Protein AF-A0A9P1DP43-F1 (afdb_monomer_lite)

Organism: NCBI:txid2562237

Structure (mmCIF, N/CA/C/O backbone):
data_AF-A0A9P1DP43-F1
#
_entry.id   AF-A0A9P1DP43-F1
#
loop_
_atom_site.group_PDB
_atom_site.id
_atom_site.type_symbol
_atom_site.label_atom_id
_atom_site.label_alt_id
_atom_site.label_comp_id
_atom_site.label_asym_id
_atom_site.label_entity_id
_atom_site.label_seq_id
_atom_site.pdbx_PDB_ins_code
_atom_site.Cartn_x
_atom_site.Cartn_y
_atom_site.Cartn_z
_atom_site.occupancy
_atom_site.B_iso_or_equiv
_atom_site.auth_seq_id
_atom_site.auth_comp_id
_atom_site.auth_asym_id
_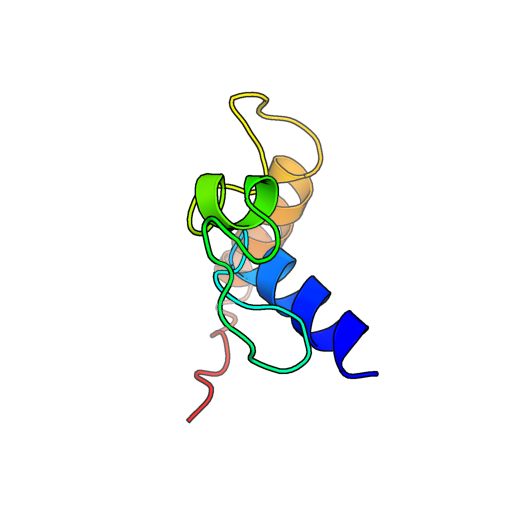atom_site.auth_atom_id
_atom_site.pdbx_PDB_model_num
ATOM 1 N N . MET A 1 1 ? 17.337 4.568 5.277 1.00 61.53 1 MET A N 1
ATOM 2 C CA . MET A 1 1 ? 17.148 3.720 4.075 1.00 61.53 1 MET A CA 1
ATOM 3 C C . MET A 1 1 ? 15.975 2.741 4.207 1.00 61.53 1 MET A C 1
ATOM 5 O O . MET A 1 1 ? 15.157 2.709 3.302 1.00 61.53 1 MET A O 1
ATOM 9 N N . GLN A 1 2 ? 15.820 2.010 5.322 1.00 60.47 2 GLN A N 1
ATOM 10 C CA . GLN A 1 2 ? 14.714 1.044 5.527 1.00 60.47 2 GLN A CA 1
ATOM 11 C C . GLN A 1 2 ? 13.297 1.645 5.409 1.00 60.47 2 GLN A C 1
ATOM 13 O O . GLN A 1 2 ? 12.440 1.066 4.754 1.00 60.47 2 GLN A O 1
ATOM 18 N N . VAL A 1 3 ? 13.070 2.851 5.944 1.00 63.28 3 VAL A N 1
ATOM 19 C CA . VAL A 1 3 ? 11.777 3.566 5.835 1.00 63.28 3 VAL A CA 1
ATOM 20 C C . VAL A 1 3 ? 11.397 3.893 4.384 1.00 63.28 3 VAL A C 1
ATOM 22 O O . VAL A 1 3 ? 10.221 3.852 4.024 1.00 63.28 3 VAL A O 1
ATOM 25 N N . LEU A 1 4 ? 12.391 4.173 3.533 1.00 60.94 4 LEU A N 1
ATOM 26 C CA . LEU A 1 4 ? 12.165 4.437 2.111 1.00 60.94 4 LEU A CA 1
ATOM 27 C C . LEU A 1 4 ? 11.790 3.146 1.383 1.00 60.94 4 LEU A C 1
ATOM 29 O O . LEU A 1 4 ? 10.795 3.136 0.672 1.00 60.94 4 LEU A O 1
ATOM 33 N N . ALA A 1 5 ? 12.516 2.048 1.617 1.00 62.19 5 ALA A N 1
ATOM 34 C CA . ALA A 1 5 ? 12.204 0.745 1.023 1.00 62.19 5 ALA A CA 1
ATOM 35 C C . ALA A 1 5 ? 10.792 0.259 1.394 1.00 62.19 5 ALA A C 1
ATOM 37 O O . ALA A 1 5 ? 10.040 -0.177 0.530 1.00 62.19 5 ALA A O 1
ATOM 38 N N . TRP A 1 6 ? 10.401 0.422 2.659 1.00 65.81 6 TRP A N 1
ATOM 39 C CA . TRP A 1 6 ? 9.051 0.119 3.134 1.00 65.81 6 TRP A CA 1
ATOM 40 C C . TRP A 1 6 ? 7.973 0.962 2.434 1.00 65.81 6 TRP A C 1
ATOM 42 O O . TRP A 1 6 ? 6.936 0.441 2.027 1.00 65.81 6 TRP A O 1
ATOM 52 N N . SER A 1 7 ? 8.238 2.257 2.240 1.00 64.25 7 SER A N 1
ATOM 53 C CA . SER A 1 7 ? 7.322 3.160 1.531 1.00 64.25 7 SER A CA 1
ATOM 54 C C . SER A 1 7 ? 7.199 2.795 0.050 1.00 64.25 7 SER A C 1
ATOM 56 O O . SER A 1 7 ? 6.098 2.798 -0.493 1.00 64.25 7 SER A O 1
ATOM 58 N N . PHE A 1 8 ? 8.309 2.432 -0.599 1.00 64.00 8 PHE A N 1
ATOM 59 C CA . PHE A 1 8 ? 8.307 1.980 -1.990 1.00 64.00 8 PHE A CA 1
ATOM 60 C C . PHE A 1 8 ? 7.594 0.642 -2.167 1.00 64.00 8 PHE A C 1
ATOM 62 O O . PHE A 1 8 ? 6.890 0.474 -3.156 1.00 64.00 8 PHE A O 1
ATOM 69 N N . GLU A 1 9 ? 7.705 -0.281 -1.211 1.00 67.44 9 GLU A N 1
ATOM 70 C CA . GLU A 1 9 ? 6.962 -1.541 -1.262 1.00 67.44 9 GLU A CA 1
ATOM 71 C C . GLU A 1 9 ? 5.454 -1.312 -1.110 1.00 67.44 9 GLU A C 1
ATOM 73 O O . GLU A 1 9 ? 4.664 -1.865 -1.873 1.00 67.44 9 GLU A O 1
ATOM 78 N N . ALA A 1 10 ? 5.042 -0.429 -0.195 1.00 67.06 10 ALA A N 1
ATOM 79 C CA . ALA A 1 10 ? 3.639 -0.040 -0.067 1.00 67.06 10 ALA A CA 1
ATOM 80 C C . ALA A 1 10 ? 3.101 0.575 -1.372 1.00 67.06 10 ALA A C 1
ATOM 82 O O . ALA A 1 10 ? 2.019 0.202 -1.827 1.00 67.06 10 ALA A O 1
ATOM 83 N N . LEU A 1 11 ? 3.880 1.455 -2.014 1.00 66.31 11 LEU A N 1
ATOM 84 C CA . LEU A 1 11 ? 3.553 2.027 -3.325 1.00 66.31 11 LEU A CA 1
ATOM 85 C C . LEU A 1 11 ? 3.518 0.964 -4.436 1.00 66.31 11 LEU A C 1
ATOM 87 O O . LEU A 1 11 ? 2.640 1.009 -5.289 1.00 66.31 11 LEU A O 1
ATOM 91 N N . ARG A 1 12 ? 4.421 -0.024 -4.410 1.00 67.31 12 ARG A N 1
ATOM 92 C CA . ARG A 1 12 ? 4.480 -1.126 -5.386 1.00 67.31 12 ARG A CA 1
ATOM 93 C C . ARG A 1 12 ? 3.259 -2.044 -5.308 1.00 67.31 12 ARG A C 1
ATOM 95 O O . ARG A 1 12 ? 2.808 -2.567 -6.329 1.00 67.31 12 ARG A O 1
ATOM 102 N N . VAL A 1 13 ? 2.764 -2.303 -4.100 1.00 73.81 13 VAL A N 1
ATOM 103 C CA . VAL A 1 13 ? 1.597 -3.170 -3.858 1.00 73.81 13 VAL A CA 1
ATOM 104 C C . VAL A 1 13 ? 0.284 -2.380 -3.950 1.00 73.81 13 VAL A C 1
ATOM 106 O O . VAL A 1 13 ? -0.778 -2.977 -4.120 1.00 73.81 13 VAL A O 1
ATOM 109 N N . GLY A 1 14 ? 0.342 -1.048 -3.849 1.00 75.25 14 GLY A N 1
ATOM 110 C CA . GLY A 1 14 ? -0.834 -0.176 -3.864 1.00 75.25 14 GLY A CA 1
ATOM 111 C C . GLY A 1 14 ? -1.710 -0.328 -2.619 1.00 75.25 14 GLY A C 1
ATOM 112 O O . GLY A 1 14 ? -2.885 0.034 -2.637 1.00 75.25 14 GLY A O 1
ATOM 113 N N . LYS A 1 15 ? -1.171 -0.897 -1.532 1.00 83.06 15 LYS A N 1
ATOM 114 C CA . LYS A 1 15 ? -1.909 -1.188 -0.295 1.00 83.06 15 LYS A CA 1
ATOM 115 C C . LYS A 1 15 ? -1.194 -0.640 0.925 1.00 83.06 15 LYS A C 1
ATOM 117 O O . LYS A 1 15 ? 0.034 -0.596 0.992 1.00 83.06 15 LYS A O 1
ATOM 122 N N . HIS A 1 16 ? -1.981 -0.262 1.923 1.00 85.50 16 HIS A N 1
ATOM 123 C CA . HIS A 1 16 ? -1.453 0.088 3.229 1.00 85.50 16 HIS A CA 1
ATOM 124 C C . HIS A 1 16 ? -0.766 -1.134 3.873 1.00 85.50 16 HIS A C 1
ATOM 126 O O . HIS A 1 16 ? -1.356 -2.214 3.929 1.00 85.50 16 HIS A O 1
ATOM 132 N N . PRO A 1 17 ? 0.461 -0.982 4.389 1.00 86.88 17 PRO A N 1
ATOM 133 C CA . PRO A 1 17 ? 1.214 -2.074 5.002 1.00 86.88 17 PRO A CA 1
ATOM 134 C C . PRO A 1 17 ? 0.648 -2.484 6.371 1.00 86.88 17 PRO A C 1
ATOM 136 O O . PRO A 1 17 ? 0.043 -1.678 7.076 1.00 86.88 17 PRO A O 1
ATOM 139 N N . HIS A 1 18 ? 0.892 -3.739 6.765 1.00 88.38 18 HIS A N 1
ATOM 140 C CA . HIS A 1 18 ? 0.453 -4.315 8.050 1.00 88.38 18 HIS A CA 1
ATOM 141 C C . HIS A 1 18 ? 1.411 -4.061 9.221 1.00 88.38 18 HIS A C 1
ATOM 143 O O . HIS A 1 18 ? 1.052 -4.267 10.380 1.00 88.38 18 HIS A O 1
ATOM 149 N N . GLN A 1 19 ? 2.626 -3.619 8.924 1.00 90.31 19 GLN A N 1
ATOM 150 C CA . GLN A 1 19 ? 3.695 -3.424 9.893 1.00 90.31 19 GLN A CA 1
ATOM 151 C C . GLN A 1 19 ? 4.445 -2.136 9.591 1.00 90.31 19 GLN A C 1
ATOM 153 O O . GLN A 1 19 ? 4.368 -1.616 8.476 1.00 90.31 19 GLN A O 1
ATOM 158 N N . ASP A 1 20 ? 5.174 -1.633 10.575 1.00 88.06 20 ASP A N 1
ATOM 159 C CA . ASP A 1 20 ? 6.040 -0.472 10.428 1.00 88.06 20 ASP A CA 1
ATOM 160 C C . ASP A 1 20 ? 7.336 -0.805 9.639 1.00 88.06 20 ASP A C 1
ATOM 162 O O . ASP A 1 20 ? 7.578 -1.962 9.271 1.00 88.06 20 ASP A O 1
ATOM 166 N N . PRO A 1 21 ? 8.197 0.193 9.363 1.00 84.50 21 PRO A N 1
ATOM 167 C CA . PRO A 1 21 ? 9.483 -0.029 8.699 1.00 84.50 21 PRO A CA 1
ATOM 168 C C . PRO A 1 21 ? 10.482 -0.929 9.440 1.00 84.50 21 PRO A C 1
ATOM 170 O O . PRO A 1 21 ? 11.493 -1.307 8.852 1.00 84.50 21 PRO A O 1
ATOM 173 N N . TRP A 1 22 ? 10.229 -1.245 10.710 1.00 85.69 22 TRP A N 1
ATOM 174 C CA . TRP A 1 22 ? 11.063 -2.088 11.570 1.00 85.69 22 TRP A CA 1
ATOM 175 C C . TRP A 1 22 ? 10.427 -3.463 11.823 1.00 85.69 22 TRP A C 1
ATOM 177 O O . TRP A 1 22 ? 10.837 -4.173 12.739 1.00 85.69 22 TRP A O 1
ATOM 187 N N . ALA A 1 23 ? 9.448 -3.846 10.995 1.00 84.38 23 ALA A N 1
ATOM 188 C CA . ALA A 1 23 ? 8.720 -5.111 11.060 1.00 84.38 23 ALA A CA 1
ATOM 189 C C . ALA A 1 23 ? 7.897 -5.323 12.343 1.00 84.38 23 ALA A C 1
ATOM 191 O O . ALA A 1 23 ? 7.527 -6.453 12.663 1.00 84.38 23 ALA A O 1
ATOM 192 N N . ARG A 1 24 ? 7.543 -4.252 13.063 1.00 89.31 24 ARG A N 1
ATOM 193 C CA . ARG A 1 24 ? 6.582 -4.329 14.165 1.00 89.31 24 ARG A CA 1
ATOM 194 C C . ARG A 1 24 ? 5.151 -4.270 13.610 1.00 89.31 24 ARG A C 1
ATOM 196 O O . ARG A 1 24 ? 4.803 -3.280 12.959 1.00 89.31 24 ARG A O 1
ATOM 203 N N . PRO A 1 25 ? 4.299 -5.277 13.876 1.00 90.44 25 PRO A N 1
ATOM 204 C CA . PRO A 1 25 ? 2.905 -5.260 13.436 1.00 90.44 25 PRO A CA 1
ATOM 205 C C . PRO A 1 25 ? 2.122 -4.096 14.049 1.00 90.44 25 PRO A C 1
ATOM 207 O O . PRO A 1 25 ? 2.282 -3.800 15.236 1.00 90.44 25 PRO A O 1
ATOM 210 N N . PHE A 1 26 ? 1.251 -3.463 13.260 1.00 91.25 26 PHE A N 1
ATOM 211 C CA . PHE A 1 26 ? 0.282 -2.499 13.787 1.00 91.25 26 PHE A CA 1
ATOM 212 C C . PHE A 1 26 ? -0.792 -3.213 14.623 1.00 91.25 26 PHE A C 1
ATOM 214 O O . PHE A 1 26 ? -1.214 -4.317 14.279 1.00 91.25 26 PHE A O 1
ATOM 221 N N . SER A 1 27 ? -1.250 -2.578 15.704 1.00 92.81 27 SER A N 1
ATOM 222 C CA . SER A 1 27 ? -2.304 -3.093 16.590 1.00 92.81 27 SER A CA 1
ATOM 223 C C . SER A 1 27 ? -3.265 -1.985 17.036 1.00 92.81 27 SER A C 1
ATOM 225 O O . SER A 1 27 ? -3.074 -0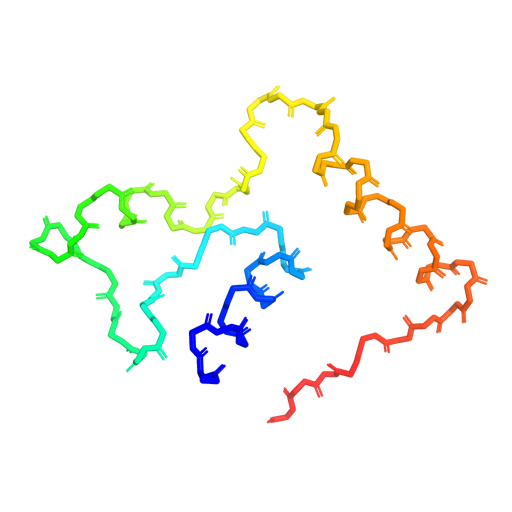.810 16.711 1.00 92.81 27 SER A O 1
ATOM 227 N N . ALA A 1 28 ? -4.304 -2.342 17.797 1.00 92.38 28 ALA A N 1
ATOM 228 C CA . ALA A 1 28 ? -5.233 -1.370 18.383 1.00 92.38 28 ALA A CA 1
ATOM 229 C C . ALA A 1 28 ? -4.526 -0.393 19.336 1.00 92.38 28 ALA A C 1
ATOM 231 O O . ALA A 1 28 ? -4.896 0.773 19.444 1.00 92.38 28 ALA A O 1
ATOM 232 N N . GLU A 1 29 ? -3.484 -0.873 20.00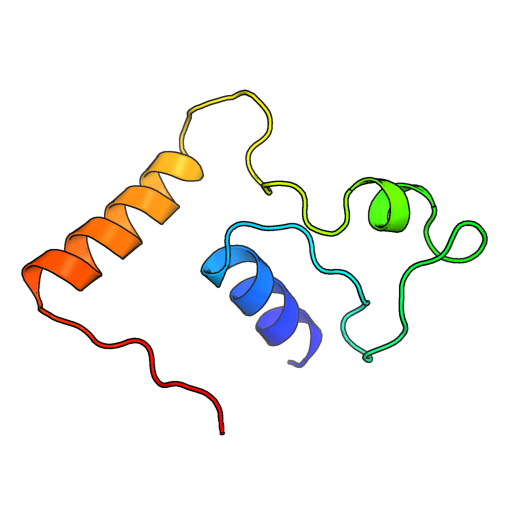5 1.00 92.44 29 GLU A N 1
ATOM 233 C CA . GLU A 1 29 ? -2.674 -0.138 20.971 1.00 92.44 29 GLU A CA 1
ATOM 234 C C . GLU A 1 29 ? -1.478 0.548 20.296 1.00 92.44 29 GLU A C 1
ATOM 236 O O . GLU A 1 29 ? -0.987 1.571 20.772 1.00 92.44 29 GLU A O 1
ATOM 241 N N . TYR A 1 30 ? -1.005 -0.002 19.173 1.00 87.12 30 TYR A N 1
ATOM 242 C CA . TYR A 1 30 ? 0.159 0.471 18.436 1.00 87.12 30 TYR A CA 1
ATOM 243 C C . TYR A 1 30 ? -0.229 0.932 17.024 1.00 87.12 30 TYR A C 1
ATOM 245 O O . TYR A 1 30 ? -0.308 0.139 16.086 1.00 87.12 30 TYR A O 1
ATOM 253 N N . TYR A 1 31 ? -0.438 2.246 16.881 1.00 88.75 31 TYR A N 1
ATOM 254 C CA . TYR A 1 31 ? -0.942 2.909 15.669 1.00 88.75 31 TYR A CA 1
ATOM 255 C C . TYR A 1 31 ? -2.321 2.391 15.196 1.00 88.75 31 TYR A C 1
ATOM 257 O O . TYR A 1 31 ? -2.436 1.843 14.093 1.00 88.75 31 TYR A O 1
ATOM 265 N N . PRO A 1 32 ? -3.399 2.655 15.963 1.00 90.56 32 PRO A N 1
ATOM 266 C CA . PRO A 1 32 ? -4.756 2.170 15.670 1.00 90.56 32 PRO A CA 1
ATOM 267 C C . PRO A 1 32 ? -5.289 2.581 14.292 1.00 90.56 32 PRO A C 1
ATOM 269 O O . PRO A 1 32 ? -6.056 1.848 13.669 1.00 90.56 32 PRO A O 1
ATOM 272 N N . ASP A 1 33 ? -4.896 3.750 13.784 1.00 87.00 33 ASP A N 1
ATOM 273 C CA . ASP A 1 33 ? -5.321 4.217 12.460 1.00 87.00 33 ASP A CA 1
ATOM 274 C C . ASP A 1 33 ? -4.666 3.437 11.321 1.00 87.00 33 ASP A C 1
ATOM 276 O O . ASP A 1 33 ? -5.296 3.192 10.293 1.00 87.00 33 ASP A O 1
ATOM 280 N N . ARG A 1 34 ? -3.403 3.032 11.498 1.00 87.00 34 ARG A N 1
ATOM 281 C CA . ARG A 1 34 ? -2.679 2.216 10.515 1.00 87.00 34 ARG A CA 1
ATOM 282 C C . ARG A 1 34 ? -3.157 0.776 10.567 1.00 87.00 34 ARG A C 1
ATOM 284 O O . ARG A 1 34 ? -3.367 0.186 9.516 1.00 87.00 34 ARG A O 1
ATOM 291 N N . TRP A 1 35 ? -3.417 0.265 11.768 1.00 90.75 35 TRP A N 1
ATOM 292 C CA . TRP A 1 35 ? -4.013 -1.051 11.964 1.00 90.75 35 TRP A CA 1
ATOM 293 C C . TRP A 1 35 ? -5.360 -1.183 11.244 1.00 90.75 35 TRP A C 1
ATOM 295 O O . TRP A 1 35 ? -5.560 -2.131 10.492 1.00 90.75 35 TRP A O 1
ATOM 305 N N . ARG A 1 36 ? -6.241 -0.179 11.367 1.00 90.25 36 ARG A N 1
ATOM 306 C CA . ARG A 1 36 ? -7.548 -0.159 10.683 1.00 90.25 36 ARG A CA 1
ATOM 307 C C . ARG A 1 36 ? -7.468 -0.104 9.156 1.00 90.25 36 ARG A C 1
ATOM 309 O O . ARG A 1 36 ? -8.395 -0.552 8.491 1.00 90.25 36 ARG A O 1
ATOM 316 N N . ARG A 1 37 ? -6.405 0.480 8.601 1.00 85.50 37 ARG A N 1
ATOM 317 C CA . ARG A 1 37 ? -6.219 0.639 7.147 1.00 85.50 37 ARG A CA 1
ATOM 318 C C . ARG A 1 37 ? -5.353 -0.455 6.535 1.00 85.50 37 ARG A C 1
ATOM 320 O O . ARG A 1 37 ? -5.265 -0.538 5.321 1.00 85.50 37 ARG A O 1
ATOM 327 N N . ALA A 1 38 ? -4.686 -1.273 7.340 1.00 87.94 38 ALA A N 1
ATOM 328 C CA . ALA A 1 38 ? -3.762 -2.279 6.846 1.00 87.94 38 ALA A CA 1
ATOM 32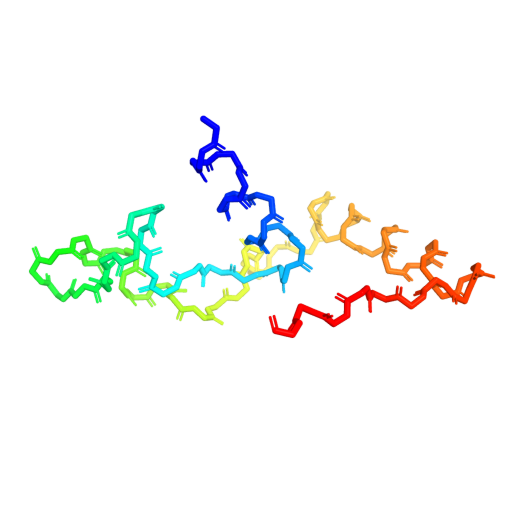9 C C . ALA A 1 38 ? -4.444 -3.224 5.838 1.00 87.94 38 ALA A C 1
ATOM 331 O O . ALA A 1 38 ? -5.521 -3.759 6.095 1.00 87.94 38 ALA A O 1
ATOM 332 N N . GLY A 1 39 ? -3.826 -3.405 4.671 1.00 84.06 39 GLY A N 1
ATOM 333 C CA . GLY A 1 39 ? -4.354 -4.216 3.574 1.00 84.06 39 GLY A CA 1
ATOM 334 C C . GLY A 1 39 ? -5.399 -3.525 2.692 1.00 84.06 39 GLY A C 1
ATOM 335 O O . GLY A 1 39 ? -5.721 -4.061 1.627 1.00 84.06 39 GLY A O 1
ATOM 336 N N . THR A 1 40 ? -5.899 -2.339 3.062 1.00 85.94 40 THR A N 1
ATOM 337 C CA . THR A 1 40 ? -6.774 -1.561 2.176 1.00 85.94 40 THR A CA 1
ATOM 338 C C . THR A 1 40 ? -5.952 -0.873 1.084 1.00 85.94 40 THR A C 1
ATOM 340 O O . THR A 1 40 ? -4.769 -0.581 1.300 1.00 85.94 40 THR A O 1
ATOM 343 N N . PRO A 1 41 ? -6.549 -0.588 -0.085 1.00 80.94 41 PRO A N 1
ATOM 344 C CA . PRO A 1 41 ? -5.910 0.229 -1.111 1.00 80.94 41 PRO A CA 1
ATOM 345 C C . PRO A 1 41 ? -5.412 1.574 -0.555 1.00 80.94 41 PRO A C 1
ATOM 347 O O . PRO A 1 41 ? -6.052 2.157 0.325 1.00 80.94 41 PRO A O 1
ATOM 350 N N . LEU A 1 42 ? -4.248 2.031 -1.032 1.00 75.75 42 LEU A N 1
ATOM 351 C CA . LEU A 1 42 ? -3.680 3.342 -0.679 1.00 75.75 42 LEU A CA 1
ATOM 352 C C . LEU A 1 42 ? -4.510 4.487 -1.267 1.00 75.75 42 LEU A C 1
ATOM 354 O O . LEU A 1 42 ? -4.719 5.508 -0.610 1.00 75.75 42 LEU A O 1
ATOM 358 N N . SER A 1 43 ? -4.986 4.314 -2.499 1.00 67.88 43 SER A N 1
ATOM 359 C CA . SER A 1 43 ? -6.034 5.133 -3.088 1.00 67.88 43 SER A CA 1
ATOM 360 C C . SER A 1 43 ? -7.368 4.707 -2.472 1.00 67.88 43 SER A C 1
ATOM 362 O O . SER A 1 43 ? -7.763 3.550 -2.542 1.00 67.88 43 SER A O 1
ATOM 364 N N . GLY A 1 44 ? -8.054 5.622 -1.781 1.00 63.78 44 GLY A N 1
ATOM 365 C CA . GLY A 1 44 ? -9.419 5.379 -1.295 1.00 63.78 44 GLY A CA 1
ATOM 366 C C . GLY A 1 44 ? -10.425 5.249 -2.458 1.00 63.78 44 GLY A C 1
ATOM 367 O O . GLY A 1 44 ? -10.054 4.868 -3.560 1.00 63.78 44 GLY A O 1
ATOM 368 N N . PRO A 1 45 ? -11.701 5.649 -2.306 1.00 56.41 45 PRO A N 1
ATOM 369 C CA . PRO A 1 45 ? -12.662 5.656 -3.422 1.00 56.41 45 PRO A CA 1
ATOM 370 C C . PRO A 1 45 ? -12.347 6.701 -4.518 1.00 56.41 45 PRO A C 1
ATOM 372 O O . PRO A 1 45 ? -13.150 6.899 -5.425 1.00 56.41 45 PRO A O 1
ATOM 375 N N . TYR A 1 46 ? -11.217 7.411 -4.423 1.00 48.00 46 TYR A N 1
ATOM 376 C CA . TYR A 1 46 ? -10.829 8.477 -5.340 1.00 48.00 46 TYR A CA 1
ATOM 377 C C . TYR A 1 46 ? -9.850 7.958 -6.394 1.00 48.00 46 TYR A C 1
ATOM 379 O O . TYR A 1 46 ? -8.653 7.832 -6.149 1.00 48.00 46 TYR A O 1
ATOM 387 N N . THR A 1 47 ? -10.407 7.717 -7.577 1.00 47.72 47 THR A N 1
ATOM 388 C CA . THR A 1 47 ? -9.768 7.247 -8.812 1.00 47.72 47 THR A CA 1
ATOM 389 C C . THR A 1 47 ? -8.986 8.366 -9.510 1.00 47.72 47 THR A C 1
ATOM 391 O O . THR A 1 47 ? -9.394 8.847 -10.561 1.00 47.72 47 THR A O 1
ATOM 394 N N . TYR A 1 48 ? -7.903 8.873 -8.921 1.00 57.66 48 TYR A N 1
ATOM 395 C CA . TYR A 1 48 ? -7.087 9.922 -9.558 1.00 57.66 48 TYR A CA 1
ATOM 396 C C . TYR A 1 48 ? -5.595 9.760 -9.235 1.00 57.66 48 TYR A C 1
ATOM 398 O O . TYR A 1 48 ? -5.246 9.022 -8.323 1.00 57.66 48 TYR A O 1
ATOM 406 N N . VAL A 1 49 ? -4.732 10.449 -10.000 1.00 52.41 49 VAL A N 1
ATOM 407 C CA . VAL A 1 49 ? -3.250 10.599 -9.958 1.00 52.41 49 VAL A CA 1
ATOM 408 C C . VAL A 1 49 ? -2.412 9.422 -9.441 1.00 52.41 49 VAL A C 1
ATOM 410 O O . VAL A 1 49 ? -1.556 8.949 -10.175 1.00 52.41 49 VAL A O 1
ATOM 413 N N . LEU A 1 50 ? -2.607 8.956 -8.209 1.00 52.22 50 LEU A N 1
ATOM 414 C CA . LEU A 1 50 ? -1.904 7.792 -7.665 1.00 52.22 50 LEU A CA 1
ATOM 415 C C . LEU A 1 50 ? -2.336 6.488 -8.353 1.00 52.22 50 LEU A C 1
ATOM 417 O O . LEU A 1 50 ? -1.474 5.666 -8.641 1.00 52.22 50 LEU A O 1
ATOM 421 N N . ASP A 1 51 ? -3.616 6.348 -8.718 1.00 53.03 51 ASP A N 1
ATOM 422 C CA . ASP A 1 51 ? -4.079 5.254 -9.592 1.00 53.03 51 ASP A CA 1
ATOM 423 C C . ASP A 1 51 ? -3.536 5.403 -11.017 1.00 53.03 51 ASP A C 1
ATOM 425 O O . ASP A 1 51 ? -3.298 4.408 -11.688 1.00 53.03 51 ASP A O 1
ATOM 429 N N . GLY A 1 52 ? -3.310 6.640 -11.473 1.00 59.09 52 GLY A N 1
ATOM 430 C CA . GLY A 1 52 ? -2.650 6.917 -12.749 1.00 59.09 52 GLY A CA 1
ATOM 431 C C . GLY A 1 52 ? -1.189 6.482 -12.722 1.00 59.09 52 GLY A C 1
ATOM 432 O O . GLY A 1 52 ? -0.761 5.756 -13.598 1.00 59.09 52 GLY A O 1
ATOM 433 N N . LEU A 1 53 ? -0.444 6.819 -11.667 1.00 65.81 53 LEU A N 1
ATOM 434 C CA . LEU A 1 53 ? 0.938 6.366 -11.491 1.00 65.81 53 LEU A CA 1
ATOM 435 C C . LEU A 1 53 ? 1.032 4.844 -11.341 1.00 65.81 53 LEU A C 1
ATOM 437 O O . LEU A 1 53 ? 1.944 4.229 -11.890 1.00 65.81 53 LEU A O 1
ATOM 441 N N . GLN A 1 54 ? 0.097 4.232 -10.610 1.00 65.56 54 GLN A N 1
ATOM 442 C CA . GLN A 1 54 ? 0.042 2.781 -10.458 1.00 65.56 54 GLN A CA 1
ATOM 443 C C . GLN A 1 54 ? -0.369 2.095 -11.771 1.00 65.56 54 GLN A C 1
ATOM 445 O O . GLN A 1 54 ? 0.253 1.114 -12.169 1.00 65.56 54 GLN A O 1
ATOM 450 N N . GLY A 1 55 ? -1.348 2.649 -12.485 1.00 65.00 55 GLY A N 1
ATOM 451 C CA . GLY A 1 55 ? -1.793 2.184 -13.796 1.00 65.00 55 GLY A CA 1
ATOM 452 C C . GLY A 1 55 ? -0.736 2.359 -14.883 1.00 65.00 55 GLY A C 1
ATOM 453 O O . GLY A 1 55 ? -0.539 1.445 -15.672 1.00 65.00 55 GLY A O 1
ATOM 454 N N . ASP A 1 56 ? -0.001 3.470 -14.890 1.00 70.38 56 ASP A N 1
ATOM 455 C CA . ASP A 1 56 ? 1.119 3.723 -15.800 1.00 70.38 56 ASP A CA 1
ATOM 456 C C . ASP A 1 56 ? 2.252 2.728 -15.536 1.00 70.38 5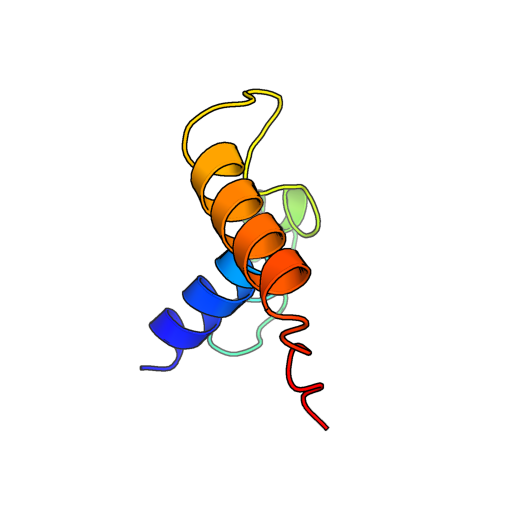6 ASP A C 1
ATOM 458 O O . ASP A 1 56 ? 2.809 2.152 -16.472 1.00 70.38 56 ASP A O 1
ATOM 462 N N . ALA A 1 57 ? 2.565 2.467 -14.262 1.00 67.19 57 ALA A N 1
ATOM 463 C CA . ALA A 1 57 ? 3.556 1.465 -13.888 1.00 67.19 57 ALA A CA 1
ATOM 464 C C . ALA A 1 57 ? 3.139 0.051 -14.331 1.00 67.19 57 ALA A C 1
ATOM 466 O O . ALA A 1 57 ? 3.959 -0.682 -14.892 1.00 67.19 57 ALA A O 1
ATOM 467 N N . ASP A 1 58 ? 1.874 -0.325 -14.129 1.00 66.00 58 ASP A N 1
ATOM 468 C CA . ASP A 1 58 ? 1.350 -1.630 -14.540 1.00 66.00 58 ASP A CA 1
ATOM 469 C C . ASP A 1 58 ? 1.215 -1.743 -16.076 1.00 66.00 58 ASP A C 1
ATOM 471 O O . ASP A 1 58 ? 1.515 -2.794 -16.647 1.00 66.00 58 ASP A O 1
ATOM 475 N N . PHE A 1 59 ? 0.858 -0.659 -16.773 1.00 70.38 59 PHE A N 1
ATOM 476 C CA . PHE A 1 59 ? 0.806 -0.586 -18.236 1.00 70.38 59 PHE A CA 1
ATOM 477 C C . PHE A 1 59 ? 2.194 -0.742 -18.862 1.00 70.38 59 PHE A C 1
ATOM 479 O O . PHE A 1 59 ? 2.374 -1.553 -19.772 1.00 70.38 59 PHE A O 1
ATOM 486 N N . VAL A 1 60 ? 3.199 -0.024 -18.350 1.00 73.44 60 VAL A N 1
ATOM 487 C CA . VAL A 1 60 ? 4.600 -0.174 -18.773 1.00 73.44 60 VAL A CA 1
ATOM 488 C C . VAL A 1 60 ? 5.086 -1.599 -18.503 1.00 73.44 60 VAL A C 1
ATOM 490 O O . VAL A 1 60 ? 5.702 -2.214 -19.374 1.00 73.44 60 VAL A O 1
ATOM 493 N N . ALA A 1 61 ? 4.771 -2.171 -17.338 1.00 69.75 61 ALA A N 1
ATOM 494 C CA . ALA A 1 61 ? 5.131 -3.552 -17.037 1.00 69.75 61 ALA A CA 1
ATOM 495 C C . ALA A 1 61 ? 4.511 -4.549 -18.033 1.00 69.75 61 ALA A C 1
ATOM 497 O O . ALA A 1 61 ? 5.206 -5.457 -18.493 1.00 69.75 61 ALA A O 1
ATOM 498 N N . ALA A 1 62 ? 3.246 -4.357 -18.415 1.00 68.81 62 ALA A N 1
ATOM 499 C CA . ALA A 1 62 ? 2.571 -5.190 -19.407 1.00 68.81 62 ALA A CA 1
ATOM 500 C C . ALA A 1 62 ? 3.171 -5.030 -20.814 1.00 68.81 62 ALA A C 1
ATOM 502 O O . ALA A 1 62 ? 3.478 -6.030 -21.462 1.00 68.81 62 ALA A O 1
ATOM 503 N N . LEU A 1 63 ? 3.397 -3.790 -21.265 1.00 72.00 63 LEU A N 1
ATOM 504 C CA . LEU A 1 63 ? 3.931 -3.483 -22.597 1.00 72.00 63 LEU A CA 1
ATOM 505 C C . LEU A 1 63 ? 5.319 -4.096 -22.819 1.00 72.00 63 LEU A C 1
ATOM 507 O O . LEU A 1 63 ? 5.612 -4.619 -23.891 1.00 72.00 63 LEU A O 1
ATOM 511 N N . PHE A 1 64 ? 6.165 -4.059 -21.790 1.00 76.94 64 PHE A N 1
ATOM 512 C CA . PHE A 1 64 ? 7.538 -4.556 -21.857 1.00 76.94 64 PHE A CA 1
ATOM 513 C C . PHE A 1 64 ? 7.707 -5.967 -21.279 1.00 76.94 64 PHE A C 1
ATOM 515 O O . PHE A 1 64 ? 8.830 -6.450 -21.157 1.00 76.94 64 PHE A O 1
ATOM 522 N N . THR A 1 65 ? 6.607 -6.652 -20.938 1.00 74.69 65 THR A N 1
ATOM 523 C CA . THR A 1 65 ? 6.621 -7.991 -20.315 1.00 74.69 65 THR A CA 1
ATOM 524 C C . THR A 1 65 ? 7.559 -8.066 -19.098 1.00 74.69 65 THR A C 1
ATOM 526 O O . THR A 1 65 ? 8.227 -9.074 -18.849 1.00 74.69 65 THR A O 1
ATOM 529 N N . LEU A 1 66 ? 7.648 -6.973 -18.338 1.00 64.56 66 LEU A N 1
ATOM 530 C CA . LEU A 1 66 ? 8.541 -6.877 -17.193 1.00 64.56 66 LEU A CA 1
ATOM 531 C C . LEU A 1 66 ? 7.974 -7.743 -16.073 1.00 64.56 66 LEU A C 1
ATOM 533 O O . LEU A 1 66 ? 6.916 -7.466 -15.509 1.00 64.56 66 LEU A O 1
ATOM 537 N N . LYS A 1 67 ? 8.687 -8.816 -15.736 1.00 59.12 67 LYS A N 1
ATOM 538 C CA . LYS A 1 67 ? 8.342 -9.641 -14.581 1.00 59.12 67 LYS A CA 1
ATOM 539 C C . LYS A 1 67 ? 8.830 -8.937 -13.323 1.00 59.12 67 LYS A C 1
ATOM 541 O O . LYS A 1 67 ? 10.010 -8.599 -13.224 1.00 59.12 67 LYS A O 1
ATOM 546 N N . ARG A 1 68 ? 7.939 -8.736 -12.345 1.00 57.09 68 ARG A N 1
ATOM 547 C CA . ARG A 1 68 ? 8.371 -8.329 -11.001 1.00 57.09 68 ARG A CA 1
ATOM 548 C C . ARG A 1 68 ? 9.311 -9.424 -10.479 1.00 57.09 68 ARG A C 1
ATOM 550 O O . ARG A 1 68 ? 8.905 -10.588 -10.505 1.00 57.09 68 ARG A O 1
ATOM 557 N N . PRO A 1 69 ? 10.531 -9.098 -10.019 1.00 58.75 69 PRO A N 1
ATOM 558 C CA . PRO A 1 69 ? 11.338 -10.077 -9.312 1.00 58.75 69 PRO A CA 1
ATOM 559 C C . PRO A 1 69 ? 10.542 -10.517 -8.081 1.00 58.75 69 PRO A C 1
ATOM 561 O O . PRO A 1 69 ? 10.125 -9.688 -7.262 1.00 58.75 69 PRO A O 1
ATOM 564 N 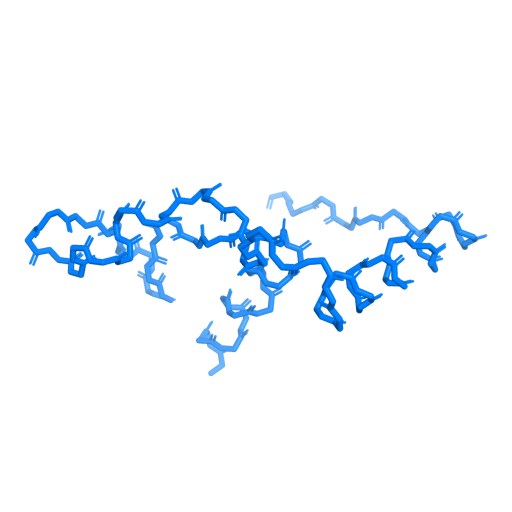N . LEU A 1 70 ? 10.249 -11.815 -8.014 1.00 49.69 70 LEU A N 1
ATOM 565 C CA . LEU A 1 70 ? 9.744 -12.435 -6.800 1.00 49.69 70 LEU A CA 1
ATOM 566 C C . LEU A 1 70 ? 10.901 -12.366 -5.802 1.00 49.69 70 LEU A C 1
ATOM 568 O O . LEU A 1 70 ? 12.002 -12.814 -6.111 1.00 49.69 70 LEU A O 1
ATOM 572 N N . LEU A 1 71 ? 10.677 -11.707 -4.668 1.00 50.16 71 LEU A N 1
ATOM 573 C CA . LEU A 1 71 ? 11.610 -11.776 -3.551 1.00 50.16 71 LEU A CA 1
ATOM 574 C C . LEU A 1 71 ? 11.503 -13.203 -3.001 1.00 50.16 71 LEU A C 1
ATOM 576 O O . LEU A 1 71 ? 10.423 -13.579 -2.541 1.00 50.16 71 LEU A O 1
ATOM 580 N N . GLU A 1 72 ? 12.572 -13.986 -3.153 1.00 43.31 72 GLU A N 1
ATOM 581 C CA . GLU A 1 72 ? 12.773 -15.254 -2.435 1.00 43.31 72 GLU A CA 1
ATOM 582 C C . GLU A 1 72 ? 12.986 -15.004 -0.938 1.00 43.31 72 GLU A C 1
ATOM 584 O O . GLU A 1 72 ? 13.657 -14.000 -0.591 1.00 43.31 72 GLU A O 1
#

pLDDT: mean 72.41, std 13.68, range [43.31, 92.81]

Secondary structure (DSSP, 8-state):
-HHHHHHHHHHHHTB--SB-TTSPBP-SSS-HHHHHHTTSBSS-S--STHHHHHHHHHHHHHHTT-PPPP--

Foldseek 3Di:
DLQVVVVVVCLQVQAQAQAHSVRHGADCVRPVVSNVRHGPGPDDPDCDDSVVVNVVVVVVCVVVVPDDPDDD

Radius of gyration: 14.05 Å; chains: 1; bounding box: 30×26×44 Å

Sequence (72 aa):
MQVLAWSFEALRVGKHPHQDPWARPFSAEYYPDRWRRAGTPLSGPYTYVLDGLQGDADFVAALFTLKRPLLE